Protein AF-B0BE28-F1 (afdb_monomer_lite)

Sequence (181 aa):
AVPLSESEKCIVGTGLERQVALDSGVPAIAEHEGRVIYTDTDKIILSGNGHTLSIPLVMYQRSNKNTCMHQKPHVPRGKFIKKGQIVADGAATVGGELALGKNILVAYMPWEGYNFEDAVLISDRLLYGGIYTSFHIRKYEIQTHVTSHGPERITSEIPSLEAHLLRNLSKNGIVMLGSKT

InterPro domains:
  IPR007120 DNA-directed RNA polymerase, subunit 2, hybrid-binding domain [PF00562] (30-180)
  IPR014724 RNA polymerase Rpb2, OB-fold [G3DSA:2.40.50.150] (131-181)
  IPR015712 DNA-directed RNA polymerase, subunit 2 [PTHR20856] (1-178)

Radius of gyration: 23.39 Å; chains: 1; bounding box: 55×65×57 Å

Organism: NCBI:txid292059

Secondary structure (DSSP, 8-state):
-PPBSS-B--SS--S-HHHHHHHTT-SEE-SS-EEEEEE-SSEEEEEETTEEEEEE---SEEPTTSBEE--EE---TT-EE-TT-EEEE-TTEETTEE--B-------S--TTTT-TT-----THHHHTTTT-B-B---------EETTEE----S--TT--TTTGGGB-TTS-BPTT---

pLDDT: mean 94.31, std 2.65, range [77.38, 97.69]

Foldseek 3Di:
DAFAPDFDDDPDDPPCFLVCLLVVVQFFFAQAKFFFADDDQQWTWGDDPNDIDIGGWDDQDQDPVQFGWGWAADDDGGDIHHGGDGGTGIGQDDPNGGTRFDDDDDDPDDDPCCPPDPHDDDDCCCVVVSRRHTGGHDDDDDDWDQDPVGTDAQALPDPPDDPVVSVQADRRNHGDPPDDD

Structure (mmCIF, N/CA/C/O backbone):
data_AF-B0BE28-F1
#
_entry.id   AF-B0BE28-F1
#
loop_
_atom_site.group_PDB
_atom_site.id
_atom_site.type_symbol
_atom_site.label_atom_id
_atom_site.label_alt_id
_atom_site.label_comp_id
_atom_site.label_asym_id
_atom_site.label_entity_id
_atom_site.label_seq_id
_atom_site.pdbx_PDB_ins_code
_atom_site.Cartn_x
_atom_site.Cartn_y
_atom_site.Cartn_z
_atom_site.occupancy
_atom_site.B_iso_or_equiv
_atom_site.auth_seq_id
_atom_site.auth_comp_id
_atom_site.auth_asym_id
_atom_site.auth_atom_id
_atom_site.pdbx_PDB_model_num
ATOM 1 N N . ALA A 1 1 ? 3.002 -9.818 4.930 1.00 86.38 1 ALA A N 1
ATOM 2 C CA . ALA A 1 1 ? 1.930 -9.531 3.956 1.00 86.38 1 ALA A CA 1
ATOM 3 C C . ALA A 1 1 ? 2.387 -8.453 2.978 1.00 86.38 1 ALA A C 1
ATOM 5 O O . ALA A 1 1 ? 3.288 -7.688 3.315 1.00 86.38 1 ALA A O 1
ATOM 6 N N . VAL A 1 2 ? 1.800 -8.413 1.781 1.00 94.06 2 VAL A N 1
ATOM 7 C CA . VAL A 1 2 ? 2.001 -7.337 0.799 1.00 94.06 2 VAL A CA 1
ATOM 8 C C . VAL A 1 2 ? 0.831 -6.354 0.935 1.00 94.06 2 VAL A C 1
ATOM 10 O O . VAL A 1 2 ? -0.302 -6.825 1.000 1.00 94.06 2 VAL A O 1
ATOM 13 N N . PRO A 1 3 ? 1.061 -5.028 0.989 1.00 94.69 3 PRO A N 1
ATOM 14 C CA . PRO A 1 3 ? -0.029 -4.057 1.037 1.00 94.69 3 PRO A CA 1
ATOM 15 C C . PRO A 1 3 ? -0.953 -4.185 -0.175 1.00 94.69 3 PRO A C 1
ATOM 17 O O . PRO A 1 3 ? -0.493 -4.149 -1.321 1.00 94.69 3 PRO A O 1
ATOM 20 N N . LEU A 1 4 ? -2.248 -4.330 0.089 1.00 95.94 4 LEU A N 1
ATOM 21 C CA . LEU A 1 4 ? -3.278 -4.361 -0.941 1.00 95.94 4 LEU A CA 1
ATOM 22 C C . LEU A 1 4 ? -3.627 -2.935 -1.381 1.00 95.94 4 LEU A C 1
ATOM 24 O O . LEU A 1 4 ? -3.439 -1.977 -0.633 1.00 95.94 4 LEU A O 1
ATOM 28 N N . SER A 1 5 ? -4.167 -2.797 -2.592 1.00 93.19 5 SER A N 1
ATOM 29 C CA . SER A 1 5 ? -4.749 -1.542 -3.085 1.00 93.19 5 SER A CA 1
ATOM 30 C C . SER A 1 5 ? -5.843 -1.044 -2.141 1.00 93.19 5 SER A C 1
ATOM 32 O O . SER A 1 5 ? -5.913 0.144 -1.816 1.00 93.19 5 SER A O 1
ATOM 34 N N . GLU A 1 6 ? -6.673 -1.981 -1.685 1.00 92.88 6 GLU A N 1
ATOM 35 C CA . GLU A 1 6 ? -7.759 -1.757 -0.746 1.00 92.88 6 GLU A CA 1
ATOM 36 C C . GLU A 1 6 ? -7.631 -2.771 0.391 1.00 92.88 6 GLU A C 1
ATOM 38 O O . GLU A 1 6 ? -7.981 -3.935 0.234 1.00 92.88 6 GLU A O 1
ATOM 43 N N . SER A 1 7 ? -7.134 -2.345 1.547 1.00 94.50 7 SER A N 1
ATOM 44 C CA . SER A 1 7 ? -7.085 -3.177 2.755 1.00 94.50 7 SER A CA 1
ATOM 45 C C . SER A 1 7 ? -8.412 -3.140 3.521 1.00 94.50 7 SER A C 1
ATOM 47 O O . SER A 1 7 ? -9.299 -2.341 3.223 1.00 94.50 7 SER A O 1
ATOM 49 N N . GLU A 1 8 ? -8.575 -4.022 4.502 1.00 95.75 8 GLU A N 1
ATOM 50 C CA . GLU A 1 8 ? -9.708 -4.024 5.428 1.00 95.75 8 GLU A CA 1
ATOM 51 C C . GLU A 1 8 ? -9.238 -4.396 6.837 1.00 95.75 8 GLU A C 1
ATOM 53 O O . GLU A 1 8 ? -8.340 -5.227 7.001 1.00 95.75 8 GLU A O 1
ATOM 58 N N . LYS A 1 9 ? -9.839 -3.773 7.857 1.00 96.06 9 LYS A N 1
ATOM 59 C CA . LYS A 1 9 ? -9.630 -4.172 9.254 1.00 96.06 9 LYS A CA 1
ATOM 60 C C . LYS A 1 9 ? -10.102 -5.609 9.439 1.00 96.06 9 LYS A C 1
ATOM 62 O O . LYS A 1 9 ? -11.142 -5.976 8.900 1.00 96.06 9 LYS A O 1
ATOM 67 N N . CYS A 1 10 ? -9.384 -6.412 10.212 1.00 95.00 10 CYS A N 1
ATOM 68 C CA . CYS A 1 10 ? -9.836 -7.766 10.521 1.00 95.00 10 CYS A CA 1
ATOM 69 C C . CYS A 1 10 ? -11.163 -7.737 11.303 1.00 95.00 10 CYS A C 1
ATOM 71 O O . CYS A 1 10 ? -11.317 -6.947 12.233 1.00 95.00 10 CYS A O 1
ATOM 73 N N . ILE A 1 11 ? -12.103 -8.628 10.966 1.00 96.31 11 ILE A N 1
ATOM 74 C CA . ILE A 1 11 ? -13.350 -8.797 11.743 1.00 96.31 11 ILE A CA 1
ATOM 75 C C . ILE A 1 11 ? -13.100 -9.350 13.153 1.00 96.31 11 ILE A C 1
ATOM 77 O O . ILE A 1 11 ? -13.872 -9.084 14.069 1.00 96.31 11 ILE A O 1
ATOM 81 N N . VAL A 1 12 ? -12.018 -10.112 13.325 1.00 97.12 12 VAL A N 1
ATOM 82 C CA . VAL A 1 12 ? -11.563 -10.656 14.605 1.00 97.12 12 VAL A CA 1
ATOM 83 C C . VAL A 1 12 ? -10.102 -10.260 14.765 1.00 97.12 12 VAL A C 1
ATOM 85 O O . VAL A 1 12 ? -9.254 -10.711 13.997 1.00 97.12 12 VAL A O 1
ATOM 88 N N . GLY A 1 13 ? -9.834 -9.383 15.730 1.00 95.75 13 GLY A N 1
ATOM 89 C CA . GLY A 1 13 ? -8.502 -8.868 16.044 1.00 95.75 13 GLY A CA 1
ATOM 90 C C . GLY A 1 13 ? -8.061 -9.225 17.461 1.00 95.75 13 GLY A C 1
ATOM 91 O O . GLY A 1 13 ? -8.839 -9.717 18.276 1.00 95.75 13 GLY A O 1
ATOM 92 N N . THR A 1 14 ? -6.795 -8.953 17.749 1.00 97.00 14 THR A N 1
ATOM 93 C CA . THR A 1 14 ? -6.152 -9.151 19.056 1.00 97.00 14 THR A CA 1
ATOM 94 C C . THR A 1 14 ? -6.221 -7.912 19.950 1.00 97.00 14 THR A C 1
ATOM 96 O O . THR A 1 14 ? -6.030 -8.014 21.159 1.00 97.00 14 THR A O 1
ATOM 99 N N . GLY A 1 15 ? -6.475 -6.738 19.367 1.00 95.75 15 GLY A N 1
ATOM 100 C CA . GLY A 1 15 ? -6.411 -5.431 20.020 1.00 95.75 15 GLY A CA 1
ATOM 101 C C . GLY A 1 15 ? -5.054 -4.730 19.869 1.00 95.75 15 GLY A C 1
ATOM 102 O O . GLY A 1 15 ? -4.947 -3.541 20.173 1.00 95.75 15 GLY A O 1
ATOM 103 N N . LEU A 1 16 ? -4.020 -5.420 19.375 1.00 97.50 16 LEU A N 1
ATOM 104 C CA . LEU A 1 16 ? -2.688 -4.843 19.150 1.00 97.50 16 LEU A CA 1
ATOM 105 C C . LEU A 1 16 ? -2.586 -4.058 17.836 1.00 97.50 16 LEU A C 1
ATOM 107 O O . LEU A 1 16 ? -1.625 -3.320 17.631 1.00 97.50 16 LEU A O 1
ATOM 111 N N . GLU A 1 17 ? -3.568 -4.179 16.945 1.00 97.69 17 GLU A N 1
ATOM 112 C CA . GLU A 1 17 ? -3.512 -3.679 15.568 1.00 97.69 17 GLU A CA 1
ATOM 113 C C . GLU A 1 17 ? -3.300 -2.163 15.505 1.00 97.69 17 GLU A C 1
ATOM 115 O O . GLU A 1 17 ? -2.573 -1.669 14.641 1.00 97.69 17 GLU A O 1
ATOM 120 N N . ARG A 1 18 ? -3.903 -1.421 16.439 1.00 95.50 18 ARG A N 1
ATOM 121 C CA . ARG A 1 18 ? -3.750 0.035 16.540 1.00 95.50 18 ARG A CA 1
ATOM 122 C C . ARG A 1 18 ? -2.357 0.436 17.012 1.00 95.50 18 ARG A C 1
ATOM 124 O O . ARG A 1 18 ? -1.772 1.365 16.462 1.00 95.50 18 ARG A O 1
ATOM 131 N N . GLN A 1 19 ? -1.829 -0.264 18.015 1.00 96.25 19 GLN A N 1
ATOM 132 C CA . GLN A 1 19 ? -0.491 -0.004 18.544 1.00 96.25 19 GLN A CA 1
ATOM 133 C C . GLN A 1 19 ? 0.565 -0.309 17.478 1.00 96.25 19 GLN A C 1
ATOM 135 O O . GLN A 1 19 ? 1.424 0.523 17.213 1.00 96.25 19 GLN A O 1
ATOM 140 N N . VAL A 1 20 ? 0.435 -1.444 16.783 1.00 97.06 20 VAL A N 1
ATOM 141 C CA . VAL A 1 20 ? 1.342 -1.824 15.691 1.00 97.06 20 VAL A CA 1
ATOM 142 C C . VAL A 1 20 ? 1.308 -0.802 14.555 1.00 97.06 20 VAL A C 1
ATOM 144 O O . VAL A 1 20 ? 2.361 -0.423 14.046 1.00 97.06 20 VAL A O 1
ATOM 147 N N . ALA A 1 21 ? 0.124 -0.324 14.158 1.00 95.69 21 ALA A N 1
ATOM 148 C CA . ALA A 1 21 ? 0.017 0.708 13.130 1.00 95.69 21 ALA A CA 1
ATOM 149 C C . ALA A 1 21 ? 0.720 2.008 13.550 1.00 95.69 21 ALA A C 1
ATOM 151 O O . ALA A 1 21 ? 1.496 2.552 12.766 1.00 95.69 21 ALA A O 1
ATOM 152 N N . LEU A 1 22 ? 0.502 2.477 14.780 1.00 94.06 22 LEU A N 1
ATOM 153 C CA . LEU A 1 22 ? 1.142 3.684 15.308 1.00 94.06 22 LEU A CA 1
ATOM 154 C C . LEU A 1 22 ? 2.667 3.542 15.397 1.00 94.06 22 LEU A C 1
ATOM 156 O O . LEU A 1 22 ? 3.391 4.374 14.851 1.00 94.06 22 LEU A O 1
ATOM 160 N N . ASP A 1 23 ? 3.148 2.465 16.014 1.00 95.88 23 ASP A N 1
ATOM 161 C CA . ASP A 1 23 ? 4.577 2.238 16.257 1.00 95.88 23 ASP A CA 1
ATOM 162 C C . ASP A 1 23 ? 5.352 1.946 14.965 1.00 95.88 23 ASP A C 1
ATOM 164 O O . ASP A 1 23 ? 6.562 2.157 14.900 1.00 95.88 23 ASP A O 1
ATOM 168 N N . SER A 1 24 ? 4.666 1.502 13.906 1.00 94.81 24 SER A N 1
ATOM 169 C CA . SER A 1 24 ? 5.282 1.301 12.591 1.00 94.81 24 SER A CA 1
ATOM 170 C C . SER A 1 24 ? 5.701 2.602 11.897 1.00 94.81 24 SER A C 1
ATOM 172 O O . SER A 1 24 ? 6.499 2.555 10.960 1.00 94.81 24 SER A O 1
ATOM 174 N N . GLY A 1 25 ? 5.130 3.748 12.294 1.00 93.94 25 GLY A N 1
ATOM 175 C CA . GLY A 1 25 ? 5.329 5.036 11.620 1.00 93.94 25 GLY A CA 1
ATOM 176 C C . GLY A 1 25 ? 4.743 5.111 10.203 1.00 93.94 25 GLY A C 1
ATOM 177 O O . GLY A 1 25 ? 5.062 6.031 9.454 1.00 93.94 25 GLY A O 1
ATOM 178 N N . VAL A 1 26 ? 3.913 4.141 9.803 1.00 94.81 26 VAL A N 1
ATOM 179 C CA . VAL A 1 26 ? 3.321 4.079 8.457 1.00 94.81 26 VAL A CA 1
ATOM 180 C C . VAL A 1 26 ? 2.167 5.080 8.263 1.00 94.81 26 VAL A C 1
ATOM 182 O O . VAL A 1 26 ? 2.143 5.742 7.218 1.00 94.81 26 VAL A O 1
ATOM 185 N N . PRO A 1 27 ? 1.212 5.238 9.203 1.00 96.19 27 PRO A N 1
ATOM 186 C CA . PRO A 1 27 ? 0.190 6.281 9.120 1.00 96.19 27 PRO A CA 1
ATOM 187 C C . PRO A 1 27 ? 0.776 7.680 9.341 1.00 96.19 27 PRO A C 1
ATOM 189 O O . PRO A 1 27 ? 1.740 7.848 10.086 1.00 96.19 27 PRO A O 1
ATOM 192 N N . ALA A 1 28 ? 0.150 8.705 8.761 1.00 96.75 28 ALA A N 1
ATOM 193 C CA . ALA A 1 28 ? 0.502 10.089 9.067 1.00 96.75 28 ALA A CA 1
ATOM 194 C C . ALA A 1 28 ? -0.196 10.535 10.359 1.00 96.75 28 ALA A C 1
ATOM 196 O O . ALA A 1 28 ? -1.416 10.391 10.502 1.00 96.75 28 ALA A O 1
ATOM 197 N N . ILE A 1 29 ? 0.573 11.109 11.284 1.00 95.75 29 ILE A N 1
ATOM 198 C CA . ILE A 1 29 ? 0.106 11.565 12.597 1.00 95.75 29 ILE A CA 1
ATOM 199 C C . ILE A 1 29 ? 0.241 13.087 12.678 1.00 95.75 29 ILE A C 1
ATOM 201 O O . ILE A 1 29 ? 1.220 13.664 12.213 1.00 95.75 29 ILE A O 1
ATOM 205 N N . ALA A 1 30 ? -0.743 13.752 13.280 1.00 95.31 30 ALA A N 1
ATOM 206 C CA . ALA A 1 30 ? -0.684 15.184 13.528 1.00 95.31 30 ALA A CA 1
ATOM 207 C C . ALA A 1 30 ? 0.267 15.513 14.690 1.00 95.31 30 ALA A C 1
ATOM 209 O O . ALA A 1 30 ? -0.002 15.179 15.844 1.00 95.31 30 ALA A O 1
ATOM 210 N N . GLU A 1 31 ? 1.356 16.222 14.406 1.00 93.50 31 GLU A N 1
ATOM 211 C CA . GLU A 1 31 ? 2.308 16.686 15.429 1.00 93.50 31 GLU A CA 1
ATOM 212 C C . GLU A 1 31 ? 1.756 17.839 16.282 1.00 93.50 31 GLU A C 1
ATOM 214 O O . GLU A 1 31 ? 2.152 18.033 17.435 1.00 93.50 31 GLU A O 1
ATOM 219 N N . HIS A 1 32 ? 0.791 18.570 15.725 1.00 94.06 32 HIS A N 1
ATOM 220 C CA . HIS A 1 32 ? 0.147 19.725 16.330 1.00 94.06 32 HIS A CA 1
ATOM 221 C C . HIS A 1 32 ? -1.368 19.637 16.176 1.00 94.06 32 HIS A C 1
ATOM 223 O O . HIS A 1 32 ? -1.884 19.036 15.232 1.00 94.06 32 HIS A O 1
ATOM 229 N N . GLU A 1 33 ? -2.086 20.256 17.108 1.00 95.38 33 GLU A N 1
ATOM 230 C CA . GLU A 1 33 ? -3.530 20.418 16.990 1.00 95.38 33 GLU A CA 1
ATOM 231 C C . GLU A 1 33 ? -3.903 21.576 16.058 1.00 95.38 33 GLU A C 1
ATOM 233 O O . GLU A 1 33 ? -3.137 22.522 15.861 1.00 95.38 33 GLU A O 1
ATOM 238 N N . GLY A 1 34 ? -5.098 21.507 15.480 1.00 96.06 34 GLY A N 1
ATOM 239 C CA . GLY A 1 34 ? -5.595 22.550 14.594 1.00 96.06 34 GLY A CA 1
ATOM 240 C C . GLY A 1 34 ? -6.808 22.121 13.786 1.00 96.06 34 GLY A C 1
ATOM 241 O O . GLY A 1 34 ? -7.202 20.956 13.759 1.00 96.06 34 GLY A O 1
ATOM 242 N N . ARG A 1 35 ? -7.423 23.080 13.099 1.00 96.81 35 ARG A N 1
ATOM 243 C CA . ARG A 1 35 ? -8.566 22.844 12.217 1.00 96.81 35 ARG A CA 1
ATOM 244 C C . ARG A 1 35 ? -8.090 22.565 10.797 1.00 96.81 35 ARG A C 1
ATOM 246 O O . ARG A 1 35 ? -7.328 23.355 10.250 1.00 96.81 35 ARG A O 1
ATOM 253 N N . VAL A 1 36 ? -8.568 21.490 10.174 1.00 97.31 36 VAL A N 1
ATOM 254 C CA . VAL A 1 36 ? -8.267 21.185 8.767 1.00 97.31 36 VAL A CA 1
ATOM 255 C C . VAL A 1 36 ? -8.828 22.294 7.884 1.00 97.31 36 VAL A C 1
ATOM 257 O O . VAL A 1 36 ? -10.043 22.485 7.821 1.00 97.31 36 VAL A O 1
ATOM 260 N N . ILE A 1 37 ? -7.961 23.018 7.184 1.00 96.44 37 ILE A N 1
ATOM 261 C CA . ILE A 1 37 ? -8.376 24.056 6.233 1.00 96.44 37 ILE A CA 1
ATOM 262 C C . ILE A 1 37 ? -8.361 23.553 4.795 1.00 96.44 37 ILE A C 1
ATOM 264 O O . ILE A 1 37 ? -9.149 24.045 3.985 1.00 96.44 37 ILE A O 1
ATOM 268 N N . TYR A 1 38 ? -7.520 22.563 4.498 1.00 94.94 38 TYR A N 1
ATOM 269 C CA . TYR A 1 38 ? -7.364 21.984 3.172 1.00 94.94 38 TYR A CA 1
ATOM 270 C C . TYR A 1 38 ? -6.815 20.555 3.262 1.00 94.94 38 TYR A C 1
ATOM 272 O O . TYR A 1 38 ? -6.026 20.243 4.155 1.00 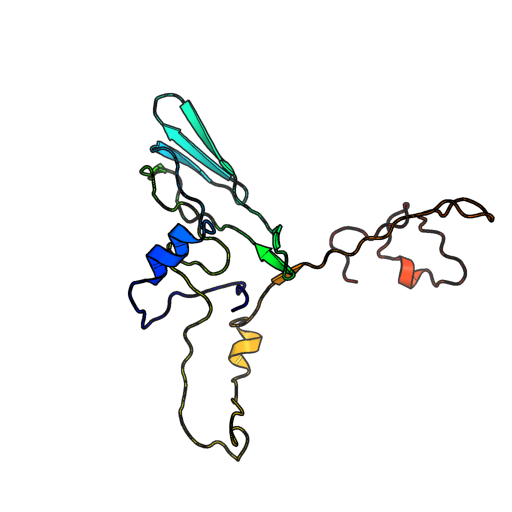94.94 38 TYR A O 1
ATOM 280 N N . THR A 1 39 ? -7.237 19.708 2.331 1.00 95.31 39 THR A N 1
ATOM 281 C CA . THR A 1 39 ? -6.824 18.309 2.217 1.00 95.31 39 THR A CA 1
ATOM 282 C C . THR A 1 39 ? -6.659 18.001 0.739 1.00 95.31 39 THR A C 1
ATOM 284 O O . THR A 1 39 ? -7.583 18.250 -0.033 1.00 95.31 39 THR A O 1
ATOM 287 N N . ASP A 1 40 ? -5.505 17.460 0.377 1.00 94.06 40 ASP A N 1
ATOM 288 C CA . ASP A 1 40 ? -5.192 16.950 -0.954 1.00 94.06 40 ASP A CA 1
ATOM 289 C C . ASP A 1 40 ? -4.547 15.565 -0.828 1.00 94.06 40 ASP A C 1
ATOM 291 O O . ASP A 1 40 ? -4.311 15.075 0.280 1.00 94.06 40 ASP A O 1
ATOM 295 N N . THR A 1 41 ? -4.258 14.919 -1.952 1.00 92.00 41 THR A N 1
ATOM 296 C CA . THR A 1 41 ? -3.607 13.608 -1.978 1.00 92.00 41 THR A CA 1
ATOM 297 C C . THR A 1 41 ? -2.172 13.646 -1.453 1.00 92.00 41 THR A C 1
ATOM 299 O O . THR A 1 41 ? -1.703 12.651 -0.910 1.00 92.00 41 THR A O 1
ATOM 302 N N . ASP A 1 42 ? -1.474 14.776 -1.597 1.00 94.94 42 ASP A N 1
ATOM 303 C CA . ASP A 1 42 ? -0.056 14.930 -1.250 1.00 94.94 42 ASP A CA 1
ATOM 304 C C . ASP A 1 42 ? 0.187 15.673 0.073 1.00 94.94 42 ASP A C 1
ATOM 306 O O . ASP A 1 42 ? 1.315 15.682 0.567 1.00 94.94 42 ASP A O 1
ATOM 310 N N . LYS A 1 43 ? -0.838 16.305 0.661 1.00 95.94 43 LYS A N 1
ATOM 311 C CA . LYS A 1 43 ? -0.719 17.037 1.930 1.00 95.94 43 LYS A CA 1
ATOM 312 C C . LYS A 1 43 ? -2.053 17.320 2.616 1.00 95.94 43 LYS A C 1
ATOM 314 O O . LYS A 1 43 ? -3.103 17.458 1.991 1.00 95.94 43 LYS A O 1
ATOM 319 N N . ILE A 1 44 ? -1.981 17.540 3.924 1.00 97.06 44 ILE A N 1
ATOM 320 C CA . ILE A 1 44 ? -3.069 18.075 4.750 1.00 97.06 44 ILE A CA 1
ATOM 321 C C . ILE A 1 44 ? -2.604 19.393 5.355 1.00 97.06 44 ILE A C 1
ATOM 323 O O . ILE A 1 44 ? -1.502 19.477 5.889 1.00 97.06 44 ILE A O 1
ATOM 327 N N . ILE A 1 45 ? -3.447 20.421 5.312 1.00 96.69 45 ILE A N 1
ATOM 328 C CA . ILE A 1 45 ? -3.135 21.728 5.886 1.00 96.69 45 ILE A CA 1
ATOM 329 C C . ILE A 1 45 ? -4.059 22.004 7.073 1.00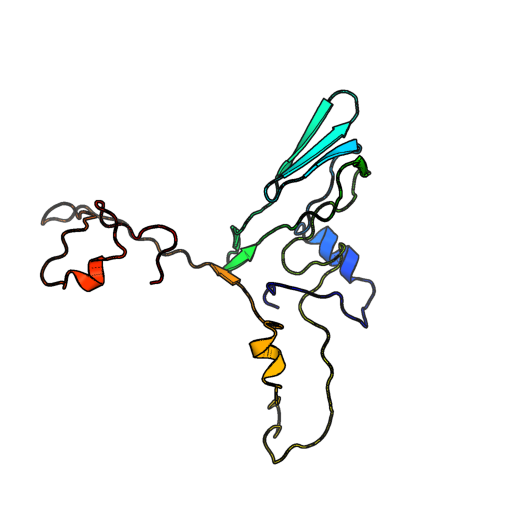 96.69 45 ILE A C 1
ATOM 331 O O . ILE A 1 45 ? -5.289 21.977 6.955 1.00 96.69 45 ILE A O 1
ATOM 335 N N . LEU A 1 46 ? -3.450 22.302 8.218 1.00 96.81 46 LEU A N 1
ATOM 336 C CA . LEU A 1 46 ? -4.104 22.653 9.473 1.00 96.81 46 LEU A CA 1
ATOM 337 C C . LEU A 1 46 ? -3.912 24.142 9.778 1.00 96.81 46 LEU A C 1
ATOM 339 O O . LEU A 1 46 ? -2.862 24.711 9.500 1.00 96.81 46 LEU A O 1
ATOM 343 N N . SER A 1 47 ? -4.906 24.764 10.403 1.00 95.81 47 SER A N 1
ATOM 344 C CA . SER A 1 47 ? -4.786 26.078 11.037 1.00 95.81 47 SER A CA 1
ATOM 345 C C . SER A 1 47 ? -4.820 25.914 12.555 1.00 95.81 47 SER A C 1
ATOM 347 O O . SER A 1 47 ? -5.772 25.345 13.094 1.00 95.81 47 SER A O 1
ATOM 349 N N . GLY A 1 48 ? -3.786 26.397 13.241 1.00 91.00 48 GLY A N 1
ATOM 350 C CA . GLY A 1 48 ? -3.641 26.298 14.693 1.00 91.00 48 GLY A CA 1
ATOM 351 C C . GLY A 1 48 ? -2.705 27.382 15.223 1.00 91.00 48 GLY A C 1
ATOM 352 O O . GLY A 1 48 ? -1.742 27.749 14.555 1.00 91.00 48 GLY A O 1
ATOM 353 N N . ASN A 1 49 ? -3.005 27.928 16.405 1.00 83.31 49 ASN A N 1
ATOM 354 C CA . ASN A 1 49 ? -2.188 28.944 17.090 1.00 83.31 49 ASN A CA 1
ATOM 355 C C . ASN A 1 49 ? -1.774 30.143 16.211 1.00 83.31 49 ASN A C 1
ATOM 357 O O . ASN A 1 49 ? -0.646 30.616 16.289 1.00 83.31 49 ASN A O 1
ATOM 361 N N . GLY A 1 50 ? -2.678 30.622 15.348 1.00 85.62 50 GLY A N 1
ATOM 362 C CA . GLY A 1 50 ? -2.425 31.769 14.463 1.00 85.62 50 GLY A CA 1
ATOM 363 C C . GLY A 1 50 ? -1.561 31.467 13.231 1.00 85.62 50 GLY A C 1
ATOM 364 O O . GLY A 1 50 ? -1.352 32.358 12.411 1.00 85.62 50 GLY A O 1
ATOM 365 N N . HIS A 1 51 ? -1.110 30.223 13.052 1.00 91.00 51 HIS A N 1
ATOM 366 C CA . HIS A 1 51 ? -0.296 29.796 11.916 1.00 91.00 51 HIS A CA 1
ATOM 367 C C . HIS A 1 51 ? -0.956 28.665 11.123 1.00 91.00 51 HIS A C 1
ATOM 369 O O . HIS A 1 51 ? -1.940 28.045 11.538 1.00 91.00 51 HIS A O 1
ATOM 375 N N . THR A 1 52 ? -0.407 28.425 9.935 1.00 94.31 52 THR A N 1
ATOM 376 C CA . THR A 1 52 ? -0.802 27.327 9.055 1.00 94.31 52 THR A CA 1
ATOM 377 C C . THR A 1 52 ? 0.300 26.274 9.057 1.00 94.31 52 THR A C 1
ATOM 379 O O . THR A 1 52 ? 1.466 26.607 8.866 1.00 94.31 52 THR A O 1
ATOM 382 N N . LEU A 1 53 ? -0.069 25.016 9.274 1.00 94.69 53 LEU A N 1
ATOM 383 C CA . LEU A 1 53 ? 0.835 23.872 9.350 1.00 94.69 53 LEU A CA 1
ATOM 384 C C . LEU A 1 53 ? 0.509 22.904 8.215 1.00 94.69 53 LEU A C 1
ATOM 386 O O . LEU A 1 53 ? -0.660 22.601 7.982 1.00 94.69 53 LEU A O 1
ATOM 390 N N . SER A 1 54 ? 1.530 22.416 7.515 1.00 95.06 54 SER A N 1
ATOM 391 C CA . SER A 1 54 ? 1.378 21.461 6.414 1.00 95.06 54 SER A CA 1
ATOM 392 C C . SER A 1 54 ? 1.937 20.104 6.822 1.00 95.06 54 SER A C 1
ATOM 394 O O . SER A 1 54 ? 3.087 20.012 7.236 1.00 95.06 54 SER A O 1
ATOM 396 N N . ILE A 1 55 ? 1.136 19.056 6.656 1.00 95.94 55 ILE A N 1
ATOM 397 C CA . ILE A 1 55 ? 1.513 17.657 6.853 1.00 95.94 55 ILE A CA 1
ATOM 398 C C . ILE A 1 55 ? 1.654 17.036 5.458 1.00 95.94 55 ILE A C 1
ATOM 400 O O . ILE A 1 55 ? 0.626 16.777 4.828 1.00 95.94 55 ILE A O 1
ATOM 404 N N . PRO A 1 56 ? 2.877 16.847 4.932 1.00 96.44 56 PRO A N 1
ATOM 405 C CA . PRO A 1 56 ? 3.074 16.171 3.655 1.00 96.44 56 PRO A CA 1
ATOM 406 C C . PRO A 1 56 ? 2.709 14.687 3.775 1.00 96.44 56 PRO A C 1
ATOM 408 O O . PRO A 1 56 ? 2.954 14.061 4.805 1.00 96.44 56 PRO A O 1
ATOM 411 N N . LEU A 1 57 ? 2.137 14.131 2.712 1.00 97.31 57 LEU A N 1
ATOM 412 C CA . LEU A 1 57 ? 1.754 12.730 2.609 1.00 97.31 57 LEU A CA 1
ATOM 413 C C . LEU A 1 57 ? 2.632 12.008 1.593 1.00 97.31 57 LEU A C 1
ATOM 415 O O . LEU A 1 57 ? 2.997 12.537 0.542 1.00 97.31 57 LEU A O 1
ATOM 419 N N . VAL A 1 58 ? 2.952 10.756 1.902 1.00 96.75 58 VAL A N 1
ATOM 420 C CA . VAL A 1 58 ? 3.694 9.885 0.992 1.00 96.75 58 VAL A CA 1
ATOM 421 C C . VAL A 1 58 ? 2.781 9.442 -0.150 1.00 96.75 58 VAL A C 1
ATOM 423 O O . VAL A 1 58 ? 1.758 8.806 0.091 1.00 96.75 58 VAL A O 1
ATOM 426 N N . MET A 1 59 ? 3.173 9.695 -1.401 1.00 95.69 59 MET A N 1
ATOM 427 C CA . MET A 1 59 ? 2.430 9.240 -2.580 1.00 95.69 59 MET A CA 1
ATOM 428 C C . MET A 1 59 ? 3.257 8.307 -3.462 1.00 95.69 59 MET A C 1
ATOM 430 O O . MET A 1 59 ? 4.311 8.697 -3.958 1.00 95.69 59 MET A O 1
ATOM 434 N N . TYR A 1 60 ? 2.739 7.098 -3.709 1.00 94.50 60 TYR A N 1
ATOM 435 C CA . TYR A 1 60 ? 3.274 6.134 -4.685 1.00 94.50 60 TYR A CA 1
ATOM 436 C C . TYR A 1 60 ? 4.791 5.903 -4.567 1.00 94.50 60 TYR A C 1
ATOM 438 O O . TYR A 1 60 ? 5.497 5.730 -5.561 1.00 94.50 60 TYR A O 1
ATOM 446 N N . GLN A 1 61 ? 5.307 5.894 -3.339 1.00 95.88 61 GLN A N 1
ATOM 447 C CA . GLN A 1 61 ? 6.726 5.710 -3.081 1.00 95.88 61 GLN A CA 1
ATOM 448 C C . GLN A 1 61 ? 7.081 4.222 -3.091 1.00 95.88 61 GLN A C 1
ATOM 450 O O . GLN A 1 61 ? 6.353 3.375 -2.574 1.00 95.88 61 GLN A O 1
ATOM 455 N N . ARG A 1 62 ? 8.234 3.885 -3.672 1.00 96.88 62 ARG A N 1
ATOM 456 C CA . ARG A 1 62 ? 8.756 2.515 -3.672 1.00 96.88 62 ARG A CA 1
ATOM 457 C C . ARG A 1 62 ? 9.330 2.158 -2.296 1.00 96.88 62 ARG A C 1
ATOM 459 O O . ARG A 1 62 ? 10.213 2.854 -1.805 1.00 96.88 62 ARG A O 1
ATOM 466 N N . SER A 1 63 ? 8.920 1.020 -1.736 1.00 95.56 63 SER A N 1
ATOM 467 C CA . SER A 1 63 ? 9.594 0.402 -0.584 1.00 95.56 63 SER A CA 1
ATOM 468 C C . SER A 1 63 ? 10.809 -0.428 -1.008 1.00 95.56 63 SER A C 1
ATOM 470 O O . SER A 1 63 ? 10.909 -0.863 -2.152 1.00 95.56 63 SER A O 1
ATOM 472 N N . ASN A 1 64 ? 11.694 -0.784 -0.075 1.00 94.19 64 ASN A N 1
ATOM 473 C CA . ASN A 1 64 ? 12.847 -1.646 -0.378 1.00 94.19 64 ASN A CA 1
ATOM 474 C C . ASN A 1 64 ? 12.451 -2.977 -1.047 1.00 94.19 64 ASN A C 1
ATOM 476 O O . ASN A 1 64 ? 13.144 -3.433 -1.958 1.00 94.19 64 ASN A O 1
ATOM 480 N N . LYS A 1 65 ? 11.288 -3.538 -0.685 1.00 94.31 65 LYS A N 1
ATOM 481 C CA . LYS A 1 65 ? 10.740 -4.791 -1.234 1.00 94.31 65 LYS A CA 1
ATOM 482 C C . LYS A 1 65 ? 9.830 -4.591 -2.458 1.00 94.31 65 LYS A C 1
ATOM 484 O O . LYS A 1 65 ? 9.028 -5.465 -2.768 1.00 94.31 65 LYS A O 1
ATOM 489 N N . ASN A 1 66 ? 9.952 -3.465 -3.168 1.00 95.62 66 ASN A N 1
ATOM 490 C CA . ASN A 1 66 ? 9.168 -3.138 -4.368 1.00 95.62 66 ASN A CA 1
ATOM 491 C C . ASN A 1 66 ? 7.654 -3.019 -4.130 1.00 95.62 66 ASN A C 1
ATOM 493 O O . ASN A 1 66 ? 6.894 -3.138 -5.084 1.00 95.62 66 ASN A O 1
ATOM 497 N N . THR A 1 67 ? 7.185 -2.811 -2.900 1.00 95.88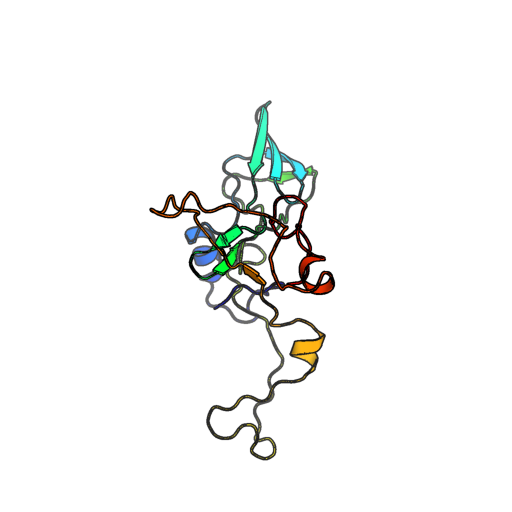 67 THR A N 1
ATOM 498 C CA . THR A 1 67 ? 5.760 -2.535 -2.637 1.00 95.88 67 THR A CA 1
ATOM 499 C C . THR A 1 67 ? 5.488 -1.036 -2.713 1.00 95.88 67 THR A C 1
ATOM 501 O O . THR A 1 67 ? 6.402 -0.227 -2.535 1.00 95.88 67 THR A O 1
ATOM 504 N N . CYS A 1 68 ? 4.237 -0.663 -2.971 1.00 95.50 68 CYS A N 1
ATOM 505 C CA . CYS A 1 68 ? 3.804 0.730 -2.955 1.00 95.50 68 CYS A CA 1
ATOM 506 C C . CYS A 1 68 ? 3.569 1.226 -1.518 1.00 95.50 68 CYS A C 1
ATOM 508 O O . CYS A 1 68 ? 2.839 0.600 -0.749 1.00 95.50 68 CYS A O 1
ATOM 510 N N . MET A 1 69 ? 4.183 2.354 -1.168 1.00 95.44 69 MET A N 1
ATOM 511 C CA . MET A 1 69 ? 3.887 3.140 0.025 1.00 95.44 69 MET A CA 1
ATOM 512 C C . MET A 1 69 ? 3.076 4.361 -0.403 1.00 95.44 69 MET A C 1
ATOM 514 O O . MET A 1 69 ? 3.535 5.177 -1.202 1.00 95.44 69 MET A O 1
ATOM 518 N N . HIS A 1 70 ? 1.850 4.465 0.096 1.00 95.81 70 HIS A N 1
ATOM 519 C CA . HIS A 1 70 ? 0.945 5.560 -0.221 1.00 95.81 70 HIS A CA 1
ATOM 520 C C . HIS A 1 70 ? 0.075 5.843 1.004 1.00 95.81 70 HIS A C 1
ATOM 522 O O . HIS A 1 70 ? -0.464 4.908 1.598 1.00 95.81 70 HIS A O 1
ATOM 528 N N . GLN A 1 71 ? -0.028 7.113 1.383 1.00 97.06 71 GLN A N 1
ATOM 529 C CA . GLN A 1 71 ? -0.837 7.576 2.497 1.00 97.06 71 GLN A CA 1
ATOM 530 C C . GLN A 1 71 ? -2.129 8.206 1.977 1.00 97.06 71 GLN A C 1
ATOM 532 O O . GLN A 1 71 ? -2.093 9.136 1.177 1.00 97.06 71 GLN A O 1
ATOM 537 N N . LYS A 1 72 ? -3.274 7.697 2.439 1.00 94.88 72 LYS A N 1
ATOM 538 C CA . LYS A 1 72 ? -4.609 8.175 2.071 1.00 94.88 72 LYS A CA 1
ATOM 539 C C . LYS A 1 72 ? -5.166 9.043 3.212 1.00 94.88 72 LYS A C 1
ATOM 541 O O . LYS A 1 72 ? -5.389 8.517 4.308 1.00 94.88 72 LYS A O 1
ATOM 546 N N . PRO A 1 73 ? -5.399 10.353 3.007 1.00 94.94 73 PRO A N 1
ATOM 547 C CA . PRO A 1 73 ? -5.989 11.206 4.035 1.00 94.94 73 PRO A CA 1
ATOM 548 C C . PRO A 1 73 ? -7.419 10.760 4.354 1.00 94.94 73 PRO A C 1
ATOM 550 O O . PRO A 1 73 ? -8.203 10.475 3.452 1.00 94.94 73 PRO A O 1
ATOM 553 N N . HIS A 1 74 ? -7.787 10.755 5.636 1.00 89.38 74 HIS A N 1
ATOM 554 C CA . HIS A 1 74 ? -9.130 10.356 6.087 1.00 89.38 74 HIS A CA 1
ATOM 555 C C . HIS A 1 74 ? -9.846 11.467 6.881 1.00 89.38 74 HIS A C 1
ATOM 557 O O . HIS A 1 74 ? -10.843 11.229 7.573 1.00 89.38 74 HIS A O 1
ATOM 563 N N . VAL A 1 75 ? -9.306 12.690 6.866 1.00 92.69 75 VAL A N 1
ATOM 564 C CA . VAL A 1 75 ? -9.830 13.826 7.636 1.00 92.69 75 VAL A CA 1
ATOM 565 C C . VAL A 1 75 ? -10.547 14.823 6.723 1.00 92.69 75 VAL A C 1
ATOM 567 O O . VAL A 1 7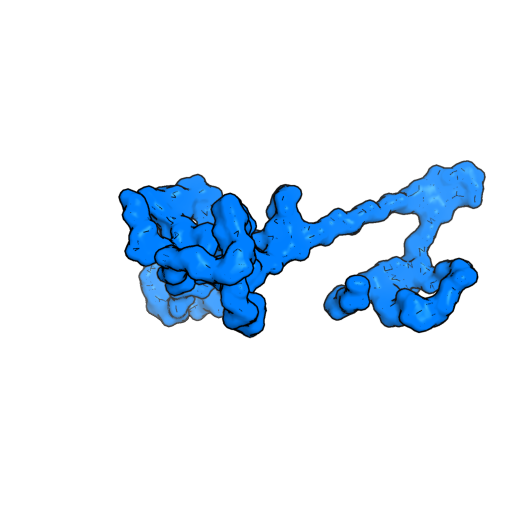5 ? -9.935 15.347 5.796 1.00 92.69 75 VAL A O 1
ATOM 570 N N . PRO A 1 76 ? -11.839 15.117 6.965 1.00 92.00 76 PRO A N 1
ATOM 571 C CA . PRO A 1 76 ? -12.561 16.102 6.175 1.00 92.00 76 PRO A CA 1
ATOM 572 C C . PRO A 1 76 ? -12.169 17.529 6.568 1.00 92.00 76 PRO A C 1
ATOM 574 O O . PRO A 1 76 ? -11.813 17.815 7.719 1.00 92.00 76 PRO A O 1
ATOM 577 N N . ARG A 1 77 ? -12.318 18.451 5.612 1.00 94.44 77 ARG A N 1
ATOM 578 C CA . ARG A 1 77 ? -12.154 19.890 5.839 1.00 94.44 77 ARG A CA 1
ATOM 579 C C . ARG A 1 77 ? -13.055 20.368 6.980 1.00 94.44 77 ARG A C 1
ATOM 581 O O . ARG A 1 77 ? -14.199 19.949 7.118 1.00 94.44 77 ARG A O 1
ATOM 588 N N . GLY A 1 78 ? -12.534 21.272 7.799 1.00 94.00 78 GLY A N 1
ATOM 589 C CA . GLY A 1 78 ? -13.239 21.883 8.918 1.00 94.00 78 GLY A CA 1
ATOM 590 C C . GLY A 1 78 ? -13.199 21.081 10.220 1.00 94.00 78 GLY A C 1
ATOM 591 O O . GLY A 1 78 ? -13.560 21.654 11.250 1.00 94.00 78 GLY A O 1
ATOM 592 N N . LYS A 1 79 ? -12.734 19.822 10.211 1.00 95.31 79 LYS A N 1
ATOM 593 C CA . LYS A 1 79 ? -12.563 19.005 11.422 1.00 95.31 79 LYS A CA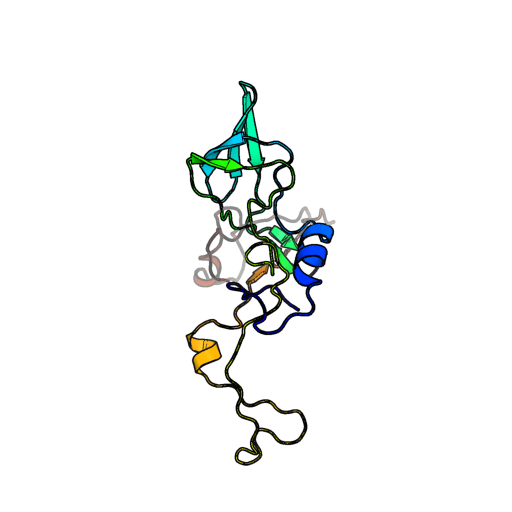 1
ATOM 594 C C . LYS A 1 79 ? -11.418 19.541 12.283 1.00 95.31 79 LYS A C 1
ATOM 596 O O . LYS A 1 79 ? -10.382 19.937 11.756 1.00 95.31 79 LYS A O 1
ATOM 601 N N . PHE A 1 80 ? -11.598 19.543 13.602 1.00 95.69 80 PHE A N 1
ATOM 602 C CA . PHE A 1 80 ? -10.515 19.827 14.543 1.00 95.69 80 PHE A CA 1
ATOM 603 C C . PHE A 1 80 ? -9.728 18.545 14.828 1.00 95.69 80 PHE A C 1
ATOM 605 O O . PHE A 1 80 ? -10.317 17.505 15.129 1.00 95.69 80 PHE A O 1
ATOM 612 N N . ILE A 1 81 ? -8.411 18.623 14.695 1.00 96.25 81 ILE A N 1
ATOM 613 C CA . ILE A 1 81 ? -7.461 17.530 14.874 1.00 96.25 81 ILE A CA 1
ATOM 614 C C . ILE A 1 81 ? -6.671 17.789 16.146 1.00 96.25 81 ILE A C 1
ATOM 616 O O . ILE A 1 81 ? -6.232 18.911 16.384 1.00 96.25 81 ILE A O 1
ATOM 620 N N . LYS A 1 82 ? -6.493 16.750 16.961 1.00 95.69 82 LYS A N 1
ATOM 621 C CA . LYS A 1 82 ? -5.650 16.801 18.160 1.00 95.69 82 LYS A CA 1
ATOM 622 C C . LYS A 1 82 ? -4.231 16.343 17.834 1.00 95.69 82 LYS A C 1
ATOM 624 O O . LYS A 1 82 ? -4.035 15.507 16.952 1.00 95.69 82 LYS A O 1
ATOM 629 N N . LYS A 1 83 ? -3.254 16.818 18.605 1.00 95.00 83 LYS A N 1
ATOM 630 C CA . LYS A 1 83 ? -1.898 16.255 18.584 1.00 95.00 83 LYS A CA 1
ATOM 631 C C . LYS A 1 83 ? -1.942 14.741 18.841 1.00 95.00 83 LYS A C 1
ATOM 633 O O . LYS A 1 83 ? -2.664 14.281 19.723 1.00 95.00 83 LYS A O 1
ATOM 638 N N . GLY A 1 84 ? -1.172 13.978 18.069 1.00 93.31 84 GLY A N 1
ATOM 639 C CA . GLY A 1 84 ? -1.105 12.516 18.138 1.00 93.31 84 GLY A CA 1
ATOM 640 C C . GLY A 1 84 ? -2.244 11.795 17.412 1.00 93.31 84 GLY A C 1
ATOM 641 O O . GLY A 1 84 ? -2.281 10.567 17.394 1.00 93.31 84 GLY A O 1
ATOM 642 N N . GLN A 1 85 ? -3.185 12.522 16.806 1.00 95.00 85 GLN A N 1
ATOM 643 C CA . GLN A 1 85 ? -4.259 11.911 16.034 1.00 95.00 85 GLN A CA 1
ATOM 644 C C . GLN A 1 85 ? -3.747 11.474 14.655 1.00 95.00 85 GLN A C 1
ATOM 646 O O . GLN A 1 85 ? -3.065 12.233 13.971 1.00 95.00 85 GLN A O 1
ATOM 651 N N . ILE A 1 86 ? -4.127 10.272 14.225 1.00 95.69 86 ILE A N 1
ATOM 652 C CA . ILE A 1 86 ? -3.892 9.804 12.854 1.00 95.69 86 ILE A CA 1
ATOM 653 C C . ILE A 1 86 ? -4.759 10.640 11.904 1.00 95.69 86 ILE A C 1
ATOM 655 O O . ILE A 1 86 ? -5.938 10.885 12.183 1.00 95.69 86 ILE A O 1
ATOM 659 N N . VAL A 1 87 ? -4.156 11.129 10.823 1.00 95.88 87 VAL A N 1
ATOM 660 C CA . VAL A 1 87 ? -4.811 11.983 9.818 1.00 95.88 87 VAL A CA 1
ATOM 661 C C . VAL A 1 87 ? -4.830 11.363 8.422 1.00 95.88 87 VAL A C 1
ATOM 663 O O . VAL A 1 87 ? -5.685 11.723 7.606 1.00 95.88 87 VAL A O 1
ATOM 666 N N . ALA A 1 88 ? -3.927 10.419 8.158 1.00 97.12 88 ALA A N 1
ATOM 667 C CA . ALA A 1 88 ? -3.914 9.615 6.947 1.00 97.12 88 ALA A CA 1
ATOM 668 C C . ALA A 1 88 ? -3.501 8.179 7.271 1.00 97.12 88 ALA A C 1
ATOM 670 O O . ALA A 1 88 ? -2.542 7.955 8.011 1.00 97.12 88 ALA A O 1
ATOM 671 N N . ASP A 1 89 ? -4.209 7.217 6.689 1.00 96.69 89 ASP A N 1
ATOM 672 C CA . ASP A 1 89 ? -3.803 5.815 6.712 1.00 96.69 89 ASP A CA 1
ATOM 673 C C . ASP A 1 89 ? -2.646 5.608 5.738 1.00 96.69 89 ASP A C 1
ATOM 675 O O . ASP A 1 89 ? -2.605 6.251 4.696 1.00 96.69 89 ASP A O 1
ATOM 679 N N . GLY A 1 90 ? -1.708 4.722 6.059 1.00 95.56 90 GLY A N 1
ATOM 680 C CA . GLY A 1 90 ? -0.621 4.347 5.163 1.00 95.56 90 GLY A CA 1
ATOM 681 C C . GLY A 1 90 ? -0.833 2.981 4.515 1.00 95.56 90 GLY A C 1
ATOM 682 O O . GLY A 1 90 ? -1.930 2.421 4.478 1.00 95.56 90 GLY A O 1
ATOM 683 N N . ALA A 1 91 ? 0.256 2.418 3.995 1.00 95.38 91 ALA A N 1
ATOM 684 C CA . ALA A 1 91 ? 0.231 1.094 3.392 1.00 95.38 91 ALA A CA 1
ATOM 685 C C . ALA A 1 91 ? -0.188 0.030 4.421 1.00 95.38 91 ALA A C 1
ATOM 687 O O . ALA A 1 91 ? 0.455 -0.126 5.456 1.00 95.38 91 ALA A O 1
ATOM 688 N N . ALA A 1 92 ? -1.232 -0.737 4.101 1.00 95.94 92 ALA A N 1
ATOM 689 C CA . ALA A 1 92 ? -1.775 -1.783 4.968 1.00 95.94 92 ALA A CA 1
ATOM 690 C C . ALA A 1 92 ? -2.254 -1.290 6.349 1.00 95.94 92 ALA A C 1
ATOM 692 O O . ALA A 1 92 ? -2.159 -2.025 7.334 1.00 95.94 92 ALA A O 1
ATOM 693 N N . THR A 1 93 ? -2.800 -0.073 6.421 1.00 96.81 93 THR A N 1
ATOM 694 C CA . THR A 1 93 ? -3.581 0.392 7.574 1.00 96.81 93 THR A CA 1
ATOM 695 C C . THR A 1 93 ? -4.947 0.897 7.127 1.00 96.81 93 THR A C 1
ATOM 697 O O . THR A 1 93 ? -5.099 1.403 6.018 1.00 96.81 93 THR A O 1
ATOM 700 N N . VAL A 1 94 ? -5.955 0.742 7.979 1.00 96.12 94 VAL A N 1
ATOM 701 C CA . VAL A 1 94 ? -7.300 1.287 7.760 1.00 96.12 94 VAL A CA 1
ATOM 702 C C . VAL A 1 94 ? -7.791 1.837 9.084 1.00 96.12 94 VAL A C 1
ATOM 704 O O . VAL A 1 94 ? -7.737 1.134 10.087 1.00 96.12 94 VAL A O 1
ATOM 707 N N . GLY A 1 95 ? -8.276 3.077 9.113 1.00 94.00 95 GLY A N 1
ATOM 708 C CA . GLY A 1 95 ? -8.796 3.716 10.320 1.00 94.00 95 GLY A CA 1
ATOM 709 C C . GLY A 1 95 ? -7.824 3.659 11.499 1.00 94.00 95 GLY A C 1
ATOM 710 O O . GLY A 1 95 ? -8.270 3.453 12.630 1.00 94.00 95 GLY A O 1
ATOM 711 N N . GLY A 1 96 ? -6.521 3.772 11.226 1.00 94.62 96 GLY A N 1
ATOM 712 C CA . GLY A 1 96 ? -5.467 3.758 12.232 1.00 94.62 96 GLY A CA 1
ATOM 713 C C . GLY A 1 96 ? -5.101 2.396 12.820 1.00 94.62 96 GLY A C 1
ATOM 714 O O . GLY A 1 96 ? -4.396 2.350 13.824 1.00 94.62 96 GLY A O 1
ATOM 715 N N . GLU A 1 97 ? -5.573 1.301 12.230 1.00 96.69 97 GLU A N 1
ATOM 716 C CA . GLU A 1 97 ? -5.239 -0.067 12.632 1.00 96.69 97 GLU A CA 1
ATOM 717 C C . GLU A 1 97 ? -4.550 -0.815 11.499 1.00 96.69 97 GLU A C 1
ATOM 719 O O . GLU A 1 97 ? -4.780 -0.544 10.318 1.00 96.69 97 GLU A O 1
ATOM 724 N N . LEU A 1 98 ? -3.718 -1.785 11.870 1.00 97.62 98 LEU A N 1
ATOM 725 C CA . LEU A 1 98 ? -3.087 -2.712 10.947 1.00 97.62 98 LEU A CA 1
ATOM 726 C C . LEU A 1 98 ? -4.145 -3.497 10.150 1.00 97.62 98 LEU A C 1
ATOM 728 O O . LEU A 1 98 ? -5.034 -4.128 10.716 1.00 97.62 98 LEU A O 1
ATOM 732 N N . ALA A 1 99 ? -4.012 -3.493 8.827 1.00 97.19 99 ALA A N 1
ATOM 733 C CA . ALA A 1 99 ? -4.957 -4.083 7.886 1.00 97.19 99 ALA A CA 1
ATOM 734 C C . ALA A 1 99 ? -4.193 -4.766 6.736 1.00 97.19 99 ALA A C 1
ATOM 736 O O . ALA A 1 99 ? -4.006 -4.217 5.647 1.00 97.19 99 ALA A O 1
ATOM 737 N N . LEU A 1 100 ? -3.701 -5.979 6.996 1.00 94.88 100 LEU A N 1
ATOM 738 C CA . LEU A 1 100 ? -2.803 -6.707 6.089 1.00 94.88 100 LEU A CA 1
ATOM 739 C C . LEU A 1 100 ? -3.507 -7.454 4.944 1.00 94.88 100 LEU A C 1
ATOM 741 O O . LEU A 1 100 ? -2.824 -8.028 4.096 1.00 94.88 100 LEU A O 1
ATOM 745 N N . GLY A 1 101 ? -4.840 -7.488 4.932 1.00 94.62 101 GLY A N 1
ATOM 746 C CA . GLY A 1 101 ? -5.614 -8.306 4.005 1.00 94.62 101 GLY A CA 1
ATOM 747 C C . GLY A 1 101 ? -7.059 -7.841 3.845 1.00 94.62 101 GLY A C 1
ATOM 748 O O . GLY A 1 101 ? -7.363 -6.656 3.985 1.00 94.62 101 GLY A O 1
ATOM 749 N N . LYS A 1 102 ? -7.932 -8.801 3.538 1.00 95.50 102 LYS A N 1
ATOM 750 C CA . LYS A 1 102 ? -9.377 -8.635 3.353 1.00 95.50 102 LYS A CA 1
ATOM 751 C C . LYS A 1 102 ? -10.126 -9.709 4.124 1.00 95.50 102 LYS A C 1
ATOM 753 O O . LYS A 1 102 ? -9.636 -10.837 4.216 1.00 95.50 102 LYS A O 1
ATOM 758 N N . ASN A 1 103 ? -11.315 -9.379 4.619 1.00 95.81 103 ASN A N 1
ATOM 759 C CA . ASN A 1 103 ? -12.208 -10.384 5.177 1.00 95.81 103 ASN A CA 1
ATOM 760 C C . ASN A 1 103 ? -12.951 -11.066 4.020 1.00 95.81 103 ASN A C 1
ATOM 762 O O . ASN A 1 103 ? -13.546 -10.402 3.171 1.00 95.81 103 ASN A O 1
ATOM 766 N N . ILE A 1 104 ? -12.905 -12.396 3.963 1.00 95.44 104 ILE A N 1
ATOM 767 C CA . ILE A 1 104 ? -13.580 -13.182 2.925 1.00 95.44 104 ILE A CA 1
ATOM 768 C C . ILE A 1 104 ? -14.480 -14.239 3.554 1.00 95.44 104 ILE A C 1
ATOM 770 O O . ILE A 1 104 ? -14.212 -14.739 4.645 1.00 95.44 104 ILE A O 1
ATOM 774 N N . LEU A 1 105 ? -15.550 -14.587 2.843 1.00 95.62 105 LEU A N 1
ATOM 775 C CA . LEU A 1 105 ? -16.372 -15.736 3.193 1.00 95.62 105 LEU A CA 1
ATOM 776 C C . LEU A 1 105 ? -15.625 -17.013 2.804 1.00 95.62 105 LEU A C 1
ATOM 778 O O . LEU A 1 105 ? -15.199 -17.153 1.657 1.00 95.62 105 LEU A O 1
ATOM 782 N N . VAL A 1 106 ? -15.499 -17.931 3.756 1.00 96.25 106 VAL A N 1
ATOM 783 C CA . VAL A 1 106 ? -14.818 -19.213 3.578 1.00 96.25 106 VAL A CA 1
ATOM 784 C C . VAL A 1 106 ? -15.815 -20.335 3.834 1.00 96.25 106 VAL A C 1
ATOM 786 O O . VAL A 1 106 ? -16.558 -20.294 4.814 1.00 96.25 106 VAL A O 1
ATOM 789 N N . ALA A 1 107 ? -15.817 -21.340 2.962 1.00 96.38 107 ALA A N 1
ATOM 790 C CA . ALA A 1 107 ? -16.508 -22.601 3.187 1.00 96.38 107 ALA A CA 1
ATOM 791 C C . ALA A 1 107 ? -15.465 -23.690 3.452 1.00 96.38 107 ALA A C 1
ATOM 793 O O . ALA A 1 107 ? -14.529 -23.854 2.672 1.00 96.38 107 ALA A O 1
ATOM 794 N N . TYR A 1 108 ? -15.626 -24.423 4.551 1.00 95.19 108 TYR A N 1
ATOM 795 C CA . TYR A 1 108 ? -14.738 -25.525 4.906 1.00 95.19 108 TYR A CA 1
ATOM 796 C C . TYR A 1 108 ? -15.387 -26.854 4.508 1.00 95.19 108 TYR A C 1
ATOM 798 O O . TYR A 1 108 ? -16.204 -27.402 5.245 1.00 95.19 108 TYR A O 1
ATOM 806 N N . MET A 1 109 ? -15.071 -27.334 3.304 1.00 95.75 109 MET A N 1
ATOM 807 C CA . MET A 1 109 ? -15.563 -28.605 2.766 1.00 95.75 109 MET A CA 1
ATOM 808 C C . MET A 1 109 ? -14.601 -29.152 1.702 1.00 95.75 109 MET A C 1
ATOM 810 O O . MET A 1 109 ? -13.956 -28.356 1.017 1.00 95.75 109 MET A O 1
ATOM 814 N N . PRO A 1 110 ? -14.503 -30.478 1.513 1.00 94.81 110 PRO A N 1
ATOM 815 C CA . PRO A 1 110 ? -13.837 -31.051 0.345 1.00 94.81 110 PRO A CA 1
ATOM 816 C C . PRO A 1 110 ? -14.535 -30.611 -0.949 1.00 94.81 110 PRO A C 1
ATOM 818 O O . PRO A 1 110 ? -15.764 -30.573 -0.997 1.00 94.81 110 PRO A O 1
ATOM 821 N N . TRP A 1 111 ? -13.772 -30.312 -2.001 1.00 95.88 111 TRP A N 1
ATOM 822 C CA . TRP A 1 111 ? -14.327 -29.905 -3.293 1.00 95.88 111 TRP A CA 1
ATOM 823 C C . TRP A 1 111 ? -13.617 -30.597 -4.453 1.00 95.88 111 TRP A C 1
ATOM 825 O O . TRP A 1 111 ? -12.574 -30.137 -4.909 1.00 95.88 111 TRP A O 1
ATOM 835 N N . GLU A 1 112 ? -14.173 -31.725 -4.904 1.00 94.69 112 GLU A N 1
ATOM 836 C CA . GLU A 1 112 ? -13.730 -32.478 -6.096 1.00 94.69 112 GLU A CA 1
ATOM 837 C C . GLU A 1 112 ? -12.207 -32.742 -6.175 1.00 94.69 112 GLU A C 1
ATOM 839 O O . GLU A 1 112 ? -11.641 -32.890 -7.252 1.00 94.69 112 GLU A O 1
ATOM 844 N N . GLY A 1 113 ? -11.518 -32.790 -5.030 1.00 94.31 113 GLY A N 1
ATOM 845 C CA . GLY A 1 113 ? -10.063 -32.953 -4.958 1.00 94.31 113 GLY A CA 1
ATOM 846 C C . GLY A 1 113 ? -9.238 -31.696 -5.274 1.00 94.31 113 GLY A C 1
ATOM 847 O O . GLY A 1 113 ? -8.022 -31.734 -5.128 1.00 94.31 113 GLY A O 1
ATOM 848 N N . TYR A 1 114 ? -9.851 -30.565 -5.641 1.00 94.56 114 TYR A N 1
ATOM 849 C CA . TYR A 1 114 ? -9.128 -29.315 -5.925 1.00 94.56 114 TYR A CA 1
ATOM 850 C C . TYR A 1 114 ? -8.505 -28.665 -4.686 1.00 94.56 114 TYR A C 1
ATOM 852 O O . TYR A 1 114 ? -7.558 -27.892 -4.812 1.00 94.56 114 TYR A O 1
ATOM 860 N N . ASN A 1 115 ? -9.023 -28.970 -3.496 1.00 95.44 115 ASN A N 1
ATOM 861 C CA . ASN A 1 115 ? -8.449 -28.563 -2.215 1.00 95.44 115 ASN A CA 1
ATOM 862 C C . ASN A 1 115 ? -7.744 -29.723 -1.494 1.00 95.44 115 ASN A C 1
ATOM 864 O O . ASN A 1 115 ? -7.828 -29.844 -0.274 1.00 95.44 115 ASN A O 1
ATOM 868 N N . PHE A 1 116 ? -7.108 -30.619 -2.254 1.00 94.81 116 PHE A N 1
ATOM 869 C CA . PHE A 1 116 ? -6.288 -31.689 -1.694 1.00 94.81 116 PHE A CA 1
ATOM 870 C C . PHE A 1 116 ? -5.054 -31.118 -0.973 1.00 94.81 116 PHE A C 1
ATOM 872 O O . PHE A 1 116 ? -4.438 -30.166 -1.454 1.00 94.81 116 PHE A O 1
ATOM 879 N N . GLU A 1 117 ? -4.698 -31.718 0.168 1.00 93.75 117 GLU A N 1
ATOM 880 C CA . GLU A 1 117 ? -3.627 -31.249 1.064 1.00 93.75 117 GLU A CA 1
ATOM 881 C C . GLU A 1 117 ? -3.775 -29.758 1.426 1.00 93.75 117 GLU A C 1
ATOM 883 O O . GLU A 1 117 ? -4.754 -29.377 2.066 1.00 93.75 117 GLU A O 1
ATOM 888 N N . ASP A 1 118 ? -2.815 -28.924 1.017 1.00 94.50 118 ASP A N 1
ATOM 889 C CA . ASP A 1 118 ? -2.733 -27.500 1.355 1.00 94.50 118 ASP A CA 1
ATOM 890 C C . ASP A 1 118 ? -3.279 -26.590 0.237 1.00 94.50 118 ASP A C 1
ATOM 892 O O . ASP A 1 118 ? -3.138 -25.362 0.287 1.00 94.50 118 ASP A O 1
ATOM 896 N N . ALA A 1 119 ? -3.887 -27.166 -0.805 1.00 95.81 119 ALA A N 1
ATOM 897 C CA . ALA A 1 119 ? -4.444 -26.394 -1.906 1.00 95.81 119 ALA A CA 1
ATOM 898 C C . ALA A 1 119 ? -5.701 -25.623 -1.470 1.00 95.81 119 ALA A C 1
ATOM 900 O O . ALA A 1 119 ? -6.609 -26.155 -0.830 1.00 95.81 119 ALA A O 1
ATOM 901 N N . VAL A 1 120 ? -5.782 -24.352 -1.871 1.00 94.81 120 VAL A N 1
ATOM 902 C CA . VAL A 1 120 ? -6.933 -23.484 -1.598 1.00 94.81 120 VAL A CA 1
ATOM 903 C C . VAL A 1 120 ? -7.636 -23.156 -2.906 1.00 94.81 120 VAL A C 1
ATOM 905 O O . VAL A 1 120 ? -7.046 -22.560 -3.808 1.00 94.81 120 VAL A O 1
ATOM 908 N N . LEU A 1 121 ? -8.921 -23.497 -2.986 1.00 95.06 121 LEU A N 1
ATOM 909 C CA . LEU A 1 121 ? -9.781 -23.065 -4.080 1.00 95.06 121 LEU A CA 1
ATOM 910 C C . LEU A 1 121 ? -10.227 -21.619 -3.835 1.00 95.06 121 LEU A C 1
ATOM 912 O O . LEU A 1 121 ? -10.731 -21.285 -2.761 1.00 95.06 121 LEU A O 1
ATOM 916 N N . ILE A 1 122 ? -10.071 -20.764 -4.842 1.00 95.38 122 ILE A N 1
ATOM 917 C CA . ILE A 1 122 ? -10.531 -19.377 -4.795 1.00 95.38 122 ILE A CA 1
ATOM 918 C C . ILE A 1 122 ? -11.658 -19.152 -5.795 1.00 95.38 122 ILE A C 1
ATOM 920 O O . ILE A 1 122 ? -11.686 -19.732 -6.875 1.00 95.38 122 ILE A O 1
ATOM 924 N N . SER A 1 123 ? -12.591 -18.275 -5.436 1.00 95.44 123 SER A N 1
ATOM 925 C CA . SER A 1 123 ? -13.611 -17.806 -6.369 1.00 95.44 123 SER A CA 1
ATOM 926 C C . SER A 1 123 ? -13.017 -16.765 -7.316 1.00 95.44 123 SER A C 1
ATOM 928 O O . SER A 1 123 ? -12.365 -15.823 -6.861 1.00 95.44 123 SER A O 1
ATOM 930 N N . ASP A 1 124 ? -13.356 -16.840 -8.603 1.00 95.56 124 ASP A N 1
ATOM 931 C CA . ASP A 1 124 ? -13.007 -15.812 -9.595 1.00 95.56 124 ASP A CA 1
ATOM 932 C C . ASP A 1 124 ? -13.491 -14.409 -9.209 1.00 95.56 124 ASP A C 1
ATOM 934 O O . ASP A 1 124 ? -12.903 -13.400 -9.603 1.00 95.56 124 ASP A O 1
ATOM 938 N N . ARG A 1 125 ? -14.521 -14.311 -8.358 1.00 95.25 125 ARG A N 1
ATOM 939 C CA . ARG A 1 125 ? -14.976 -13.036 -7.789 1.00 95.25 125 ARG A CA 1
ATOM 940 C C . ARG A 1 125 ? -13.846 -12.279 -7.087 1.00 95.25 125 ARG A C 1
ATOM 942 O O . ARG A 1 125 ? -13.854 -11.051 -7.094 1.00 95.25 125 ARG A O 1
ATOM 949 N N . LEU A 1 126 ? -12.880 -12.981 -6.488 1.00 93.19 126 LEU A N 1
ATOM 950 C CA . LEU A 1 126 ? -11.734 -12.354 -5.824 1.00 93.19 126 LEU A CA 1
ATOM 951 C C . LEU A 1 126 ? -10.832 -11.615 -6.827 1.00 93.19 126 LEU A C 1
ATOM 953 O O . LEU A 1 126 ? -10.301 -10.555 -6.494 1.00 93.19 126 LEU A O 1
ATOM 957 N N . LEU A 1 127 ? -10.705 -12.146 -8.049 1.00 91.19 127 LEU A N 1
ATOM 958 C CA . LEU A 1 127 ? -9.945 -11.547 -9.147 1.00 91.19 127 LEU A CA 1
ATOM 959 C C . LEU A 1 127 ? -10.715 -10.382 -9.772 1.00 91.19 127 LEU A C 1
ATOM 961 O O . LEU A 1 127 ? -10.217 -9.258 -9.793 1.00 91.19 127 LEU A O 1
ATOM 965 N N . TYR A 1 128 ? -11.951 -10.619 -10.221 1.00 91.56 128 TYR A N 1
ATOM 966 C CA . TYR A 1 128 ? -12.759 -9.591 -10.892 1.00 91.56 128 TYR A CA 1
ATOM 967 C C . TYR A 1 128 ? -13.149 -8.433 -9.969 1.00 91.56 128 TYR A C 1
ATOM 969 O O . TYR A 1 128 ? -13.290 -7.301 -10.424 1.00 91.56 128 TYR A O 1
ATOM 977 N N . GLY A 1 129 ? -13.291 -8.696 -8.669 1.00 91.25 129 GLY A N 1
ATOM 978 C CA . GLY A 1 129 ? -13.519 -7.670 -7.653 1.00 91.25 129 GLY A CA 1
ATOM 979 C C . GLY A 1 129 ? -12.253 -6.941 -7.197 1.00 91.25 129 GLY A C 1
ATOM 980 O O . GLY A 1 129 ? -12.353 -6.060 -6.348 1.00 91.25 129 GLY A O 1
ATOM 981 N N . GLY A 1 130 ? -11.068 -7.317 -7.697 1.00 90.44 130 GLY A N 1
ATOM 982 C CA . GLY A 1 130 ? -9.795 -6.703 -7.314 1.00 90.44 130 GLY A CA 1
ATOM 983 C C . GLY A 1 130 ? -9.464 -6.816 -5.820 1.00 90.44 130 GLY A C 1
ATOM 984 O O . GLY A 1 130 ? -8.810 -5.933 -5.269 1.00 90.44 130 GLY A O 1
ATOM 985 N N . ILE A 1 131 ? -9.935 -7.875 -5.150 1.00 93.25 131 ILE A N 1
ATOM 986 C CA . ILE A 1 131 ? -9.914 -7.994 -3.681 1.00 93.25 131 ILE A CA 1
ATOM 987 C C . ILE A 1 131 ? -8.485 -8.155 -3.156 1.00 93.25 131 ILE A C 1
ATOM 989 O O . ILE A 1 131 ? -8.107 -7.506 -2.184 1.00 93.25 131 ILE A O 1
ATOM 993 N N . TYR A 1 132 ? -7.680 -8.983 -3.826 1.00 94.44 132 TYR A N 1
ATOM 994 C CA . TYR A 1 132 ? -6.278 -9.242 -3.477 1.00 94.44 132 TYR A CA 1
ATOM 995 C C . TYR A 1 132 ? -5.292 -8.558 -4.435 1.00 94.44 132 TYR A C 1
ATOM 997 O O . TYR A 1 132 ? -4.195 -9.056 -4.676 1.00 94.44 132 TYR A O 1
ATOM 1005 N N . THR A 1 133 ? -5.669 -7.406 -4.992 1.00 95.44 133 THR A N 1
ATOM 1006 C CA . THR A 1 133 ? -4.796 -6.621 -5.875 1.00 95.44 133 THR A CA 1
ATOM 1007 C C . THR A 1 133 ? -3.781 -5.817 -5.064 1.00 95.44 133 THR A C 1
ATOM 1009 O O . THR A 1 133 ? -4.152 -5.125 -4.117 1.00 95.44 133 THR A O 1
ATOM 1012 N N . SER A 1 134 ? -2.509 -5.840 -5.464 1.00 95.75 134 SER A N 1
ATOM 1013 C CA . SER A 1 134 ? -1.429 -5.031 -4.885 1.00 95.75 134 SER A CA 1
ATOM 1014 C C . SER A 1 134 ? -0.648 -4.282 -5.966 1.00 95.75 134 SER A C 1
ATOM 1016 O O . SER A 1 134 ? -0.599 -4.690 -7.127 1.00 95.75 134 SER A O 1
ATOM 1018 N N . PHE A 1 135 ? 0.005 -3.186 -5.576 1.00 95.50 135 PHE A N 1
ATOM 1019 C CA . PHE A 1 135 ? 0.878 -2.422 -6.466 1.00 95.50 135 PHE A CA 1
ATOM 1020 C C . PHE A 1 135 ? 2.347 -2.677 -6.150 1.00 95.50 135 PHE A C 1
ATOM 1022 O O . PHE A 1 135 ? 2.788 -2.543 -5.002 1.00 95.50 135 PHE A O 1
ATOM 1029 N N . HIS A 1 136 ? 3.112 -2.979 -7.199 1.00 96.44 136 HIS A N 1
ATOM 1030 C CA . HIS A 1 136 ? 4.551 -3.171 -7.120 1.00 96.44 136 HIS A CA 1
ATOM 1031 C C . HIS A 1 136 ? 5.287 -2.174 -8.009 1.00 96.44 136 HIS A C 1
ATOM 1033 O O . HIS A 1 136 ? 5.011 -2.068 -9.201 1.00 96.44 136 HIS A O 1
ATOM 1039 N N . ILE A 1 137 ? 6.251 -1.466 -7.425 1.00 96.44 137 ILE A N 1
ATOM 1040 C CA . ILE A 1 137 ? 7.056 -0.455 -8.112 1.00 96.44 137 ILE A CA 1
ATOM 1041 C C . ILE A 1 137 ? 8.480 -0.993 -8.211 1.00 96.44 137 ILE A C 1
ATOM 1043 O O . ILE A 1 137 ? 9.111 -1.271 -7.191 1.00 96.44 137 ILE A O 1
ATOM 1047 N N . ARG A 1 138 ? 8.990 -1.149 -9.436 1.00 95.50 138 ARG A N 1
ATOM 1048 C CA . ARG A 1 138 ? 10.368 -1.585 -9.704 1.00 95.50 138 ARG A CA 1
ATOM 1049 C C . ARG A 1 138 ? 11.198 -0.405 -10.191 1.00 95.50 138 ARG A C 1
ATOM 1051 O O . ARG A 1 138 ? 10.731 0.382 -11.007 1.00 95.50 138 ARG A O 1
ATOM 1058 N N . LYS A 1 139 ? 12.432 -0.303 -9.696 1.00 93.81 139 LYS A N 1
ATOM 1059 C CA . LYS A 1 139 ? 13.424 0.654 -10.189 1.00 93.81 139 LYS A CA 1
ATOM 1060 C C . LYS A 1 139 ? 14.344 -0.080 -11.160 1.00 93.81 139 LYS A C 1
ATOM 1062 O O . LYS A 1 139 ? 14.995 -1.038 -10.755 1.00 93.81 139 LYS A O 1
ATOM 1067 N N . TYR A 1 140 ? 14.386 0.379 -12.404 1.00 94.12 140 TYR A N 1
ATOM 1068 C CA . TYR A 1 140 ? 15.398 -0.018 -13.377 1.00 94.12 140 TYR A CA 1
ATOM 1069 C C . TYR A 1 140 ? 16.378 1.138 -13.516 1.00 94.12 140 TYR A C 1
ATOM 1071 O O . TYR A 1 140 ? 15.963 2.290 -13.642 1.00 94.12 140 TYR A O 1
ATOM 1079 N N . GLU A 1 141 ? 17.664 0.838 -13.432 1.00 94.31 141 GLU A N 1
ATOM 1080 C CA . GLU A 1 141 ? 18.726 1.832 -13.483 1.00 94.31 141 GLU A CA 1
ATOM 1081 C C . GLU A 1 141 ? 19.771 1.371 -14.490 1.00 94.31 141 GLU A C 1
ATOM 1083 O O . GLU A 1 141 ? 20.160 0.204 -14.501 1.00 94.31 141 GLU A O 1
ATOM 1088 N N . ILE A 1 142 ? 20.179 2.292 -15.354 1.00 94.81 142 ILE A N 1
ATOM 1089 C CA . ILE A 1 142 ? 21.233 2.090 -16.338 1.00 94.81 142 ILE A CA 1
ATOM 1090 C C . ILE A 1 142 ? 22.194 3.268 -16.240 1.00 94.81 142 ILE A C 1
ATOM 1092 O O . ILE A 1 142 ? 21.772 4.405 -16.018 1.00 94.81 142 ILE A O 1
ATOM 1096 N N . GLN A 1 143 ? 23.483 2.985 -16.378 1.00 94.38 143 GLN A N 1
ATOM 1097 C CA . GLN A 1 143 ? 24.545 3.982 -16.358 1.00 94.38 143 GLN A CA 1
ATOM 1098 C C . GLN A 1 143 ? 25.343 3.855 -17.648 1.00 94.38 143 GLN A C 1
ATOM 1100 O O . GLN A 1 143 ? 25.644 2.744 -18.080 1.00 94.38 143 GLN A O 1
ATOM 1105 N N . THR A 1 144 ? 25.660 4.993 -18.257 1.00 94.44 144 THR A N 1
ATOM 1106 C CA . THR A 1 144 ? 26.529 5.062 -19.432 1.00 94.44 144 THR A CA 1
ATOM 1107 C C . THR A 1 144 ? 27.977 5.199 -19.001 1.00 94.44 144 THR A C 1
ATOM 1109 O O . THR A 1 144 ? 28.286 6.030 -18.144 1.00 94.44 144 THR A O 1
ATOM 1112 N N . HIS A 1 145 ? 28.865 4.454 -19.643 1.00 94.19 145 HIS A N 1
ATOM 1113 C CA . HIS A 1 145 ? 30.293 4.478 -19.356 1.00 94.19 145 HIS A CA 1
ATOM 1114 C C . HIS A 1 145 ? 31.100 5.046 -20.523 1.00 94.19 145 HIS A C 1
ATOM 1116 O O . HIS A 1 145 ? 30.695 5.010 -21.687 1.00 94.19 145 HIS A O 1
ATOM 1122 N N . VAL A 1 146 ? 32.285 5.568 -20.206 1.00 95.38 146 VAL A N 1
ATOM 1123 C CA . VAL A 1 146 ? 33.287 5.902 -21.219 1.00 95.38 146 VAL A CA 1
ATOM 1124 C C . VAL A 1 146 ? 34.133 4.664 -21.466 1.00 95.38 146 VAL A C 1
ATOM 1126 O O . VAL A 1 146 ? 34.789 4.168 -20.552 1.00 95.38 146 VAL A O 1
ATOM 1129 N N . THR A 1 147 ? 34.107 4.159 -22.696 1.00 93.88 147 THR A N 1
ATOM 1130 C CA . THR A 1 147 ? 34.890 2.987 -23.099 1.00 93.88 147 THR A CA 1
ATOM 1131 C C . THR A 1 147 ? 36.081 3.400 -23.961 1.00 93.88 147 THR A C 1
ATOM 1133 O O . THR A 1 147 ? 36.154 4.529 -24.449 1.00 93.88 147 THR A O 1
ATOM 1136 N N . SER A 1 148 ? 37.003 2.467 -24.209 1.00 94.00 148 SER A N 1
ATOM 1137 C CA . SER A 1 148 ? 38.108 2.663 -25.158 1.00 94.00 148 SER A CA 1
ATOM 1138 C C . SER A 1 148 ? 37.642 2.927 -26.596 1.00 94.00 148 SER A C 1
ATOM 1140 O O . SER A 1 148 ? 38.379 3.529 -27.370 1.00 94.00 148 SER A O 1
ATOM 1142 N N . HIS A 1 149 ? 36.421 2.513 -26.946 1.00 90.69 149 HIS A N 1
ATOM 1143 C CA . HIS A 1 149 ? 35.814 2.713 -28.265 1.00 90.69 149 HIS A CA 1
ATOM 1144 C C . HIS A 1 149 ? 34.937 3.977 -28.330 1.00 90.69 149 HIS A C 1
ATOM 1146 O O . HIS A 1 149 ? 34.297 4.233 -29.347 1.00 90.69 149 HIS A O 1
ATOM 1152 N N . GLY A 1 150 ? 34.908 4.771 -27.255 1.00 92.88 150 GLY A N 1
ATOM 1153 C CA . GLY A 1 150 ? 34.120 5.994 -27.137 1.00 92.88 150 GLY A CA 1
ATOM 1154 C C . GLY A 1 150 ? 33.094 5.953 -25.998 1.00 92.88 150 GLY A C 1
ATOM 1155 O O . GLY A 1 150 ? 32.895 4.916 -25.354 1.00 92.88 150 GLY A O 1
ATOM 1156 N N . PRO A 1 151 ? 32.455 7.098 -25.706 1.00 95.31 151 PRO A N 1
ATOM 1157 C CA . PRO A 1 151 ? 31.422 7.192 -24.683 1.00 95.31 151 PRO A CA 1
ATOM 1158 C C . PRO A 1 151 ? 30.108 6.553 -25.142 1.00 95.31 151 PRO A C 1
ATOM 1160 O O . PRO A 1 151 ? 29.637 6.808 -26.253 1.00 95.31 151 PRO A O 1
ATOM 1163 N N . GLU A 1 152 ? 29.483 5.772 -24.263 1.00 94.94 152 GLU A N 1
ATOM 1164 C CA . GLU A 1 152 ? 28.110 5.306 -24.456 1.00 94.94 152 GLU A CA 1
ATOM 1165 C C . GLU A 1 152 ? 27.132 6.489 -24.459 1.00 94.94 152 GLU A C 1
ATOM 1167 O O . GLU A 1 152 ? 27.325 7.491 -23.764 1.00 94.94 152 GLU A O 1
ATOM 1172 N N . ARG A 1 153 ? 26.060 6.381 -25.251 1.00 92.12 153 ARG A N 1
ATOM 1173 C CA . ARG A 1 153 ? 25.064 7.445 -25.424 1.00 92.12 153 ARG A CA 1
ATOM 1174 C C . ARG A 1 153 ? 23.659 6.885 -25.262 1.00 92.12 153 ARG A C 1
ATOM 1176 O O . ARG A 1 153 ? 23.317 5.883 -25.881 1.00 92.12 153 ARG A O 1
ATOM 1183 N N . ILE A 1 154 ? 22.831 7.581 -24.489 1.00 94.56 154 ILE A N 1
ATOM 1184 C CA . ILE A 1 154 ? 21.385 7.340 -24.458 1.00 94.56 154 ILE A CA 1
ATOM 1185 C C . ILE A 1 154 ? 20.779 8.040 -25.680 1.00 94.56 154 ILE A C 1
ATOM 1187 O O . ILE A 1 154 ? 20.968 9.243 -25.862 1.00 94.56 154 ILE A O 1
ATOM 1191 N N . THR A 1 155 ? 20.099 7.285 -26.544 1.00 93.12 155 THR A N 1
ATOM 1192 C CA . THR A 1 155 ? 19.490 7.796 -27.780 1.00 93.12 155 THR A CA 1
ATOM 1193 C C . THR A 1 155 ? 18.247 6.995 -28.162 1.00 93.12 155 THR A C 1
ATOM 1195 O O . THR A 1 155 ? 18.091 5.843 -27.762 1.00 93.12 155 THR A O 1
ATOM 1198 N N . SER A 1 156 ? 17.351 7.618 -28.929 1.00 91.94 156 SER A N 1
ATOM 1199 C CA . SER A 1 156 ? 16.200 6.955 -29.559 1.00 91.94 156 SER A CA 1
ATOM 1200 C C . SER A 1 156 ? 16.543 6.322 -30.916 1.00 91.94 156 SER A C 1
ATOM 1202 O O . SER A 1 156 ? 15.751 5.554 -31.456 1.00 91.94 156 SER A O 1
ATOM 1204 N N . GLU A 1 157 ? 17.734 6.605 -31.449 1.00 90.69 157 GLU A N 1
ATOM 1205 C CA . GLU A 1 157 ? 18.252 6.065 -32.708 1.00 90.69 157 GLU A CA 1
ATOM 1206 C C . GLU A 1 157 ? 18.914 4.700 -32.471 1.00 90.69 157 GLU A C 1
ATOM 1208 O O . GLU A 1 157 ? 20.134 4.591 -32.344 1.00 90.69 157 GLU A O 1
ATOM 1213 N N . ILE A 1 158 ? 18.099 3.649 -32.361 1.00 91.44 158 ILE A N 1
ATOM 1214 C CA . ILE A 1 158 ? 18.584 2.283 -32.128 1.00 91.44 158 ILE A CA 1
ATOM 1215 C C . ILE A 1 158 ? 18.756 1.565 -33.478 1.00 91.44 158 ILE A C 1
ATOM 1217 O O . ILE A 1 158 ? 17.768 1.397 -34.199 1.00 91.44 158 ILE A O 1
ATOM 1221 N N . PRO A 1 159 ? 19.978 1.130 -33.844 1.00 90.69 159 PRO A N 1
ATOM 1222 C CA . PRO A 1 159 ? 20.214 0.452 -35.112 1.00 90.69 159 PRO A CA 1
ATOM 1223 C C . PRO A 1 159 ? 19.500 -0.902 -35.154 1.00 90.69 159 PRO A C 1
ATOM 1225 O O . PRO A 1 159 ? 19.383 -1.592 -34.142 1.00 90.69 159 PRO A O 1
ATOM 1228 N N . SER A 1 160 ? 19.057 -1.295 -36.349 1.00 89.88 160 SER A N 1
ATOM 1229 C CA . SER A 1 160 ? 18.439 -2.603 -36.612 1.00 89.88 160 SER A CA 1
ATOM 1230 C C . SER A 1 160 ? 17.154 -2.892 -35.820 1.00 89.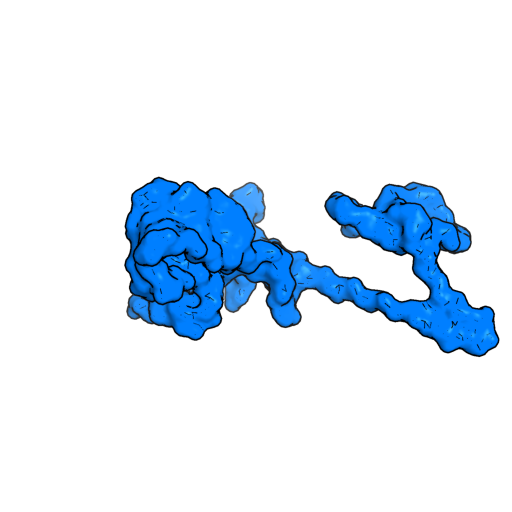88 160 SER A C 1
ATOM 1232 O O . SER A 1 160 ? 16.776 -4.055 -35.687 1.00 89.88 160 SER A O 1
ATOM 1234 N N . LEU A 1 161 ? 16.467 -1.858 -35.313 1.00 92.50 161 LEU A N 1
ATOM 1235 C CA . LEU A 1 161 ? 15.198 -2.003 -34.601 1.00 92.50 161 LEU A CA 1
ATOM 1236 C C . LEU A 1 161 ? 14.031 -1.405 -35.396 1.00 92.50 161 LEU A C 1
ATOM 1238 O O . LEU A 1 161 ? 14.139 -0.333 -35.989 1.00 92.50 161 LEU A O 1
ATOM 1242 N N . GLU A 1 162 ? 12.890 -2.092 -35.392 1.00 91.44 162 GLU A N 1
ATOM 1243 C CA . GLU A 1 162 ? 11.686 -1.606 -36.061 1.00 91.44 162 GLU A CA 1
ATOM 1244 C C . GLU A 1 162 ? 11.069 -0.400 -35.335 1.00 91.44 162 GLU A C 1
ATOM 1246 O O . GLU A 1 162 ? 10.947 -0.378 -34.107 1.00 91.44 162 GLU A O 1
ATOM 1251 N N . ALA A 1 163 ? 10.577 0.580 -36.101 1.00 86.81 163 ALA A N 1
ATOM 1252 C CA . ALA A 1 163 ? 10.009 1.822 -35.564 1.00 86.81 163 ALA A CA 1
ATOM 1253 C C . ALA A 1 163 ? 8.840 1.596 -34.585 1.00 86.81 163 ALA A C 1
ATOM 1255 O O . ALA A 1 163 ? 8.654 2.364 -33.641 1.00 86.81 163 ALA A O 1
ATOM 1256 N N . HIS A 1 164 ? 8.067 0.521 -34.767 1.00 89.56 164 HIS A N 1
ATOM 1257 C CA . HIS A 1 164 ? 6.916 0.218 -33.918 1.00 89.56 164 HIS A CA 1
ATOM 1258 C C . HIS A 1 164 ? 7.304 -0.154 -32.472 1.00 89.56 164 HIS A C 1
ATOM 1260 O O . HIS A 1 164 ? 6.475 -0.001 -31.570 1.00 89.56 164 HIS A O 1
ATOM 1266 N N . LEU A 1 165 ? 8.539 -0.627 -32.250 1.00 89.12 165 LEU A N 1
ATOM 1267 C CA . LEU A 1 165 ? 9.093 -0.949 -30.928 1.00 89.12 165 LEU A CA 1
ATOM 1268 C C . LEU A 1 165 ? 9.580 0.308 -30.198 1.00 89.12 165 LEU A C 1
ATOM 1270 O O . LEU A 1 165 ? 9.537 0.378 -28.973 1.00 89.12 165 LEU A O 1
ATOM 1274 N N . LEU A 1 166 ? 9.973 1.335 -30.954 1.00 90.50 166 LEU A N 1
ATOM 1275 C CA . LEU A 1 166 ? 10.450 2.620 -30.438 1.00 90.50 166 LEU A CA 1
ATOM 1276 C C . LEU A 1 166 ? 9.305 3.583 -30.079 1.00 90.50 166 LEU A C 1
ATOM 1278 O O . LEU A 1 166 ? 9.559 4.658 -29.544 1.00 90.50 166 LEU A O 1
ATOM 1282 N N . ARG A 1 167 ? 8.040 3.206 -30.324 1.00 91.44 167 ARG A N 1
ATOM 1283 C CA . ARG A 1 167 ? 6.858 4.083 -30.173 1.00 91.44 167 ARG A CA 1
ATOM 1284 C C . ARG A 1 167 ? 6.681 4.706 -28.783 1.00 91.44 167 ARG A C 1
ATOM 1286 O O . ARG A 1 167 ? 6.046 5.746 -28.658 1.00 91.44 167 ARG A O 1
ATOM 1293 N N . ASN A 1 168 ? 7.218 4.058 -27.748 1.00 93.81 168 ASN A N 1
ATOM 1294 C CA . ASN A 1 168 ? 7.122 4.510 -26.360 1.00 93.81 168 ASN A CA 1
ATOM 1295 C C . ASN A 1 168 ? 8.348 5.329 -25.913 1.00 93.81 168 ASN A C 1
ATOM 1297 O O . ASN A 1 168 ? 8.368 5.817 -24.783 1.00 93.81 168 ASN A O 1
ATOM 1301 N N . LEU A 1 169 ? 9.380 5.474 -26.752 1.00 94.12 169 LEU A N 1
ATOM 1302 C CA . LEU A 1 169 ? 10.564 6.268 -26.432 1.00 94.12 169 LEU A CA 1
ATOM 1303 C C . LEU A 1 169 ? 10.344 7.742 -26.773 1.00 94.12 169 LEU A C 1
ATOM 1305 O O . LEU A 1 169 ? 9.807 8.106 -27.815 1.00 94.12 169 LEU A O 1
ATOM 1309 N N . SER A 1 170 ? 10.814 8.605 -25.883 1.00 92.69 170 SER A N 1
ATOM 1310 C CA . SER A 1 170 ? 10.991 10.025 -26.164 1.00 92.69 170 SER A CA 1
ATOM 1311 C C . SER A 1 170 ? 12.171 10.247 -27.112 1.00 92.69 170 SER A C 1
ATOM 1313 O O . SER A 1 170 ? 13.021 9.374 -27.294 1.00 92.69 170 SER A O 1
ATOM 1315 N N . LYS A 1 171 ? 12.289 11.468 -27.647 1.00 90.50 171 LYS A N 1
ATOM 1316 C CA . LYS A 1 171 ? 13.410 11.880 -28.515 1.00 90.50 171 LYS A CA 1
ATOM 1317 C C . LYS A 1 171 ? 14.788 11.610 -27.890 1.00 90.50 171 LYS A C 1
ATOM 1319 O O . LYS A 1 171 ? 15.735 11.309 -28.607 1.00 90.50 171 LYS A O 1
ATOM 1324 N N . ASN A 1 172 ? 14.876 11.637 -26.561 1.00 91.81 172 ASN A N 1
ATOM 1325 C CA . ASN A 1 172 ? 16.115 11.427 -25.813 1.00 91.81 172 ASN A CA 1
ATOM 1326 C C . ASN A 1 172 ? 16.430 9.942 -25.543 1.00 91.81 172 ASN A C 1
ATOM 1328 O O . ASN A 1 172 ? 17.368 9.662 -24.809 1.00 91.81 172 ASN A O 1
ATOM 1332 N N . GLY A 1 173 ? 15.647 8.990 -26.065 1.00 92.25 173 GLY A N 1
ATOM 1333 C CA . GLY A 1 173 ? 15.858 7.556 -25.821 1.00 92.25 173 GLY A CA 1
ATOM 1334 C C . GLY A 1 173 ? 15.348 7.049 -24.470 1.00 92.25 173 GLY A C 1
ATOM 1335 O O . GLY A 1 173 ? 15.675 5.939 -24.067 1.00 92.25 173 GLY A O 1
ATOM 1336 N N . ILE A 1 174 ? 14.540 7.846 -23.762 1.00 94.44 174 ILE A N 1
ATOM 1337 C CA . ILE A 1 174 ? 13.940 7.482 -22.467 1.00 94.44 174 ILE A CA 1
ATOM 1338 C C . ILE A 1 174 ? 12.460 7.158 -22.676 1.00 94.44 174 ILE A C 1
ATOM 1340 O O . ILE A 1 174 ? 11.766 7.926 -23.346 1.00 94.44 174 ILE A O 1
ATOM 1344 N N . VAL A 1 175 ? 11.964 6.065 -22.091 1.00 94.94 175 VAL A N 1
ATOM 1345 C CA . VAL A 1 175 ? 10.537 5.695 -22.129 1.00 94.94 175 VAL A CA 1
ATOM 1346 C C . VAL A 1 175 ? 9.668 6.828 -21.571 1.00 94.94 175 VAL A C 1
ATOM 1348 O O . VAL A 1 175 ? 9.948 7.378 -20.507 1.00 94.94 175 VAL A O 1
ATOM 1351 N N . MET A 1 176 ? 8.598 7.177 -22.285 1.00 94.56 176 MET A N 1
ATOM 1352 C CA . MET A 1 176 ? 7.655 8.215 -21.868 1.00 94.56 176 MET A CA 1
ATOM 1353 C C . MET A 1 176 ? 6.820 7.758 -20.666 1.00 94.56 176 MET A C 1
ATOM 1355 O O . MET A 1 176 ? 6.352 6.616 -20.621 1.00 94.56 176 MET A O 1
ATOM 1359 N N . LEU A 1 177 ? 6.581 8.662 -19.711 1.00 94.19 177 LEU A N 1
ATOM 1360 C CA . LEU A 1 177 ? 5.716 8.391 -18.559 1.00 94.19 177 LEU A CA 1
ATOM 1361 C C . LEU A 1 177 ? 4.305 7.993 -19.019 1.00 94.19 177 LEU A C 1
ATOM 1363 O O . LEU A 1 177 ? 3.757 8.586 -19.943 1.00 94.19 177 LEU A O 1
ATOM 1367 N N . GLY A 1 178 ? 3.726 6.980 -18.372 1.00 92.94 178 GLY A N 1
ATOM 1368 C CA . GLY A 1 178 ? 2.416 6.426 -18.739 1.00 92.94 178 GLY A CA 1
ATOM 1369 C C . GLY A 1 178 ? 2.448 5.392 -19.871 1.00 92.94 178 GLY A C 1
ATOM 1370 O O . GLY A 1 178 ? 1.411 4.811 -20.185 1.00 92.94 178 GLY A O 1
ATOM 1371 N N . SER A 1 179 ? 3.616 5.113 -20.458 1.00 93.19 179 SER A N 1
ATOM 1372 C CA . SER A 1 179 ? 3.755 4.048 -21.456 1.00 93.19 179 SER A CA 1
ATOM 1373 C C . SER A 1 179 ? 3.539 2.671 -20.838 1.00 93.19 179 SER A C 1
ATOM 1375 O O . SER A 1 179 ? 4.043 2.373 -19.755 1.00 93.19 179 SER A O 1
ATOM 1377 N N . LYS A 1 180 ? 2.857 1.794 -21.577 1.00 86.50 180 LYS A N 1
ATOM 1378 C CA . LYS A 1 180 ? 2.800 0.366 -21.264 1.00 86.50 180 LYS A CA 1
ATOM 1379 C C . LYS A 1 180 ? 3.979 -0.333 -21.937 1.00 86.50 180 LYS A C 1
ATOM 1381 O O . LYS A 1 180 ? 4.030 -0.395 -23.168 1.00 86.50 180 LYS A O 1
ATOM 1386 N N . THR A 1 181 ? 4.921 -0.782 -21.114 1.00 77.38 181 THR A N 1
ATOM 1387 C CA . THR A 1 181 ? 6.093 -1.582 -21.497 1.00 77.38 181 THR A CA 1
ATOM 1388 C C . THR A 1 181 ? 5.782 -3.063 -21.442 1.00 77.38 181 THR A C 1
ATOM 1390 O O . THR A 1 181 ? 5.130 -3.463 -20.449 1.00 77.38 181 THR A O 1
#